Protein AF-A0A7C5VEG8-F1 (afdb_monomer)

Nearest PDB structures (foldseek):
  3icf-assembly1_B  TM=7.575E-01  e=2.365E-06  Saccharomyces cerevisiae
  5jpf-assembly1_A  TM=6.751E-01  e=1.603E-06  Candida albicans
  9b9g-assembly1_I  TM=7.024E-01  e=6.252E-06  Homo sapiens
  1qfc-assembly1_A  TM=3.160E-01  e=2.424E-01  Rattus norvegicus
  1qhw-assembly1_A  TM=3.036E-01  e=1.395E+00  Rattus norvegicus

Foldseek 3Di:
DDDDDPPDADAAAPVQQDPPDPPDCQLVVLCVPPPPCSVVVSVVSNVVNLPGHQWDADPVQLEIEGAAQADQDPVLLPSVPDHSPCVPLRNVQRRAEHEPVQDPDDDDPSYYHHYLVSVQVSCVVSVRAEYEYEPRAQDQDWADDDRHIYGYAHQDVVNVWHWDQDPPVRDTDTD

Secondary structure (DSSP, 8-state):
-----TT------HHHH-TT-SS--HHHHHHHHHGGGHHHHHHHHHHHHHSS-SEEEETTTTEEEESS---SSGGG--GGG----TTSHHHHHHHH-EETTT--S--STT--EE-HHHHHHHHHHH---EEEE-S-TT--EEEE-SS-EEEE----GGGT--EEEETTTTEEEE-

pLDDT: mean 90.78, std 11.63, range [33.62, 98.75]

Sequence (175 aa):
MAGFDEKNVILAGNHDAYSDVWPRDFNLKLQKYFGEGWEKLENLYIEAFKEAPIAYFNEHYKLLALHGFIPIDERDWNFRKWGKDKDDPVTFQILWNDPAEVAMGWRGEGTYIVDTRITEKFFQNTGIRTIVRSHQPRVNKIFNLKNGKIVNLGSSSVYGIRAIFVLPEFELIYY

Solvent-accessible surface area (backbone atoms only — not comparable to full-atom values): 10189 Å² total; per-residue (Å²): 130,88,80,75,61,95,86,68,85,70,64,32,39,54,69,45,67,38,94,85,47,78,92,70,62,61,68,62,50,33,39,74,79,50,47,93,54,21,64,64,53,52,50,53,51,32,58,54,32,52,71,28,44,49,62,48,77,42,79,91,74,25,30,39,37,36,23,22,33,73,57,90,52,79,90,68,62,56,71,93,69,65,65,49,53,67,86,41,68,60,40,37,14,26,34,56,10,30,44,58,94,69,52,88,71,88,82,53,91,82,43,47,72,42,47,65,70,57,54,41,49,49,21,66,75,65,63,37,38,33,38,41,22,34,88,47,48,82,50,71,45,78,46,80,53,97,54,31,33,41,36,34,44,13,68,49,75,89,64,76,39,30,44,48,79,43,80,93,78,77,41,78,50,72,110

Structure (mmCIF, N/CA/C/O backbone):
data_AF-A0A7C5VEG8-F1
#
_entry.id   AF-A0A7C5VEG8-F1
#
loop_
_atom_site.group_PDB
_atom_site.id
_atom_site.type_symbol
_atom_site.label_atom_id
_atom_site.label_alt_id
_atom_site.label_comp_id
_atom_site.label_asym_id
_atom_site.label_entity_id
_atom_site.label_seq_id
_atom_site.pdbx_PDB_ins_code
_atom_site.Cartn_x
_atom_site.Cartn_y
_atom_site.Cartn_z
_atom_site.occupancy
_atom_site.B_iso_or_equiv
_atom_site.auth_seq_id
_atom_site.auth_comp_id
_atom_site.auth_asym_id
_atom_site.auth_atom_id
_atom_site.pdbx_PDB_model_num
ATOM 1 N N . MET A 1 1 ? -1.351 -20.799 -20.130 1.00 33.62 1 MET A N 1
ATOM 2 C CA . MET A 1 1 ? -1.534 -19.821 -19.038 1.00 33.62 1 MET A CA 1
ATOM 3 C C . MET A 1 1 ? -0.633 -20.260 -17.901 1.00 33.62 1 MET A C 1
ATOM 5 O O . MET A 1 1 ? -0.765 -21.398 -17.473 1.00 33.62 1 MET A O 1
ATOM 9 N N . ALA A 1 2 ? 0.350 -19.447 -17.512 1.00 37.84 2 ALA A N 1
ATOM 10 C CA . ALA A 1 2 ? 1.216 -19.776 -16.383 1.00 37.84 2 ALA A CA 1
ATOM 11 C C . ALA A 1 2 ? 0.374 -19.718 -15.100 1.00 37.84 2 ALA A C 1
ATOM 13 O O . ALA A 1 2 ? -0.237 -18.692 -14.813 1.00 37.84 2 ALA A O 1
ATOM 14 N N . GLY A 1 3 ? 0.266 -20.850 -14.404 1.00 34.09 3 GLY A N 1
ATOM 15 C CA . GLY A 1 3 ? -0.514 -20.974 -13.180 1.00 34.09 3 GLY A CA 1
ATOM 16 C C . GLY A 1 3 ? 0.179 -20.255 -12.032 1.00 34.09 3 GLY A C 1
ATOM 17 O O . GLY A 1 3 ? 1.249 -20.675 -11.598 1.00 34.09 3 GLY A O 1
ATOM 18 N N . PHE A 1 4 ? -0.436 -19.188 -11.534 1.00 43.62 4 PHE A N 1
ATOM 19 C CA . PHE 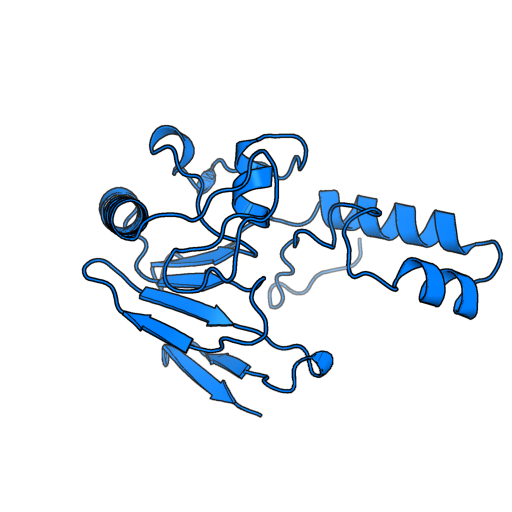A 1 4 ? -0.159 -18.728 -10.182 1.00 43.62 4 PHE A CA 1
ATOM 20 C C . PHE A 1 4 ? -0.911 -19.667 -9.236 1.00 43.62 4 PHE A C 1
ATOM 22 O O . PHE A 1 4 ? -2.138 -19.687 -9.220 1.00 43.62 4 PHE A O 1
ATOM 29 N N . ASP A 1 5 ? -0.166 -20.501 -8.512 1.00 45.62 5 ASP A N 1
ATOM 30 C CA . ASP A 1 5 ? -0.675 -21.265 -7.370 1.00 45.62 5 ASP A CA 1
ATOM 31 C C . ASP A 1 5 ? -1.301 -20.246 -6.392 1.00 45.62 5 ASP A C 1
ATOM 33 O O . ASP A 1 5 ? -0.641 -19.255 -6.065 1.00 45.62 5 ASP A O 1
ATOM 37 N N . GLU A 1 6 ? -2.547 -20.446 -5.938 1.00 54.12 6 GLU A N 1
ATOM 38 C CA . GLU A 1 6 ? -3.362 -19.491 -5.136 1.00 54.12 6 GLU A CA 1
ATOM 39 C C . GLU A 1 6 ? -2.723 -19.050 -3.794 1.00 54.12 6 GLU A C 1
ATOM 41 O O . GLU A 1 6 ? -3.315 -18.324 -2.999 1.00 54.12 6 GLU A O 1
ATOM 46 N N . LYS A 1 7 ? -1.494 -19.491 -3.525 1.00 78.62 7 LYS A N 1
ATOM 47 C CA . LYS A 1 7 ? -0.713 -19.266 -2.308 1.00 78.62 7 LYS A CA 1
ATOM 48 C C . LYS A 1 7 ? 0.050 -17.942 -2.302 1.00 78.62 7 LYS A C 1
ATOM 50 O O . LYS A 1 7 ? 0.494 -17.528 -1.237 1.00 78.62 7 LYS A O 1
ATOM 55 N N . ASN A 1 8 ? 0.232 -17.295 -3.456 1.00 86.62 8 ASN A N 1
ATOM 56 C CA . ASN A 1 8 ? 1.027 -16.071 -3.565 1.00 86.62 8 ASN A CA 1
ATOM 57 C C . ASN A 1 8 ? 0.249 -14.966 -4.279 1.00 86.62 8 ASN A C 1
ATOM 59 O O . ASN A 1 8 ? -0.136 -15.117 -5.437 1.00 86.62 8 ASN A O 1
ATOM 63 N N . VAL A 1 9 ? 0.082 -13.833 -3.600 1.00 90.56 9 VAL A N 1
ATOM 64 C CA . VAL A 1 9 ? -0.496 -12.613 -4.172 1.00 90.56 9 VAL A CA 1
ATOM 65 C C . VAL A 1 9 ? 0.605 -11.566 -4.270 1.00 90.56 9 VAL A C 1
ATOM 67 O O . VAL A 1 9 ? 1.256 -11.255 -3.274 1.00 90.56 9 VAL A O 1
ATOM 70 N N . ILE A 1 10 ? 0.806 -11.024 -5.469 1.00 91.94 10 ILE A N 1
ATOM 71 C CA . ILE A 1 10 ? 1.719 -9.905 -5.717 1.00 91.94 10 ILE A CA 1
ATOM 72 C C . ILE A 1 10 ? 0.861 -8.660 -5.920 1.00 91.94 10 ILE A C 1
ATOM 74 O O . ILE A 1 10 ? -0.027 -8.661 -6.771 1.00 91.94 10 ILE A O 1
ATOM 78 N N . LEU A 1 11 ? 1.116 -7.624 -5.121 1.00 93.56 11 LEU A N 1
ATOM 79 C CA . LEU A 1 11 ? 0.473 -6.320 -5.265 1.00 93.56 11 LEU A CA 1
ATOM 80 C C . LEU A 1 11 ? 1.384 -5.365 -6.037 1.00 93.56 11 LEU A C 1
ATOM 82 O O . LEU A 1 11 ? 2.607 -5.448 -5.914 1.00 93.56 11 LEU A O 1
ATOM 86 N N . ALA A 1 12 ? 0.792 -4.442 -6.790 1.00 92.50 12 ALA A N 1
ATOM 87 C CA . ALA A 1 12 ? 1.534 -3.355 -7.414 1.00 92.50 12 ALA A CA 1
ATOM 88 C C . ALA A 1 12 ? 1.987 -2.322 -6.369 1.00 92.50 12 ALA A C 1
ATOM 90 O O . ALA A 1 12 ? 1.204 -1.908 -5.510 1.00 92.50 12 ALA A O 1
ATOM 91 N N . GLY A 1 13 ? 3.239 -1.872 -6.472 1.00 91.94 13 GLY A N 1
ATOM 92 C CA . GLY A 1 13 ? 3.744 -0.699 -5.770 1.00 91.94 13 GLY A CA 1
ATOM 93 C C . GLY A 1 13 ? 3.973 0.497 -6.694 1.00 91.94 13 GLY A C 1
ATOM 94 O O . GLY A 1 13 ? 3.926 0.406 -7.921 1.00 91.94 13 GLY A O 1
ATOM 95 N N . ASN A 1 14 ? 4.277 1.651 -6.098 1.00 90.31 14 ASN A N 1
ATOM 96 C CA . ASN A 1 14 ? 4.510 2.887 -6.849 1.00 90.31 14 ASN A CA 1
ATOM 97 C C . ASN A 1 14 ? 5.722 2.806 -7.799 1.00 90.31 14 ASN A C 1
ATOM 99 O O . ASN A 1 14 ? 5.716 3.440 -8.844 1.00 90.31 14 ASN A O 1
ATOM 103 N N . HIS A 1 15 ? 6.748 2.014 -7.474 1.00 87.75 15 HIS A N 1
ATOM 104 C CA . HIS A 1 15 ? 7.906 1.801 -8.355 1.00 87.75 15 HIS A CA 1
ATOM 105 C C . HIS A 1 15 ? 7.669 0.748 -9.444 1.00 87.75 15 HIS A C 1
ATOM 107 O O . HIS A 1 15 ? 8.518 0.590 -10.321 1.00 87.75 15 HIS A O 1
ATOM 113 N N . ASP A 1 16 ? 6.559 0.013 -9.396 1.00 82.62 16 ASP A N 1
ATOM 114 C CA . ASP A 1 16 ? 6.232 -0.999 -10.401 1.00 82.62 16 ASP A CA 1
ATOM 115 C C . ASP A 1 16 ? 5.387 -0.422 -11.536 1.00 82.62 16 ASP A C 1
ATOM 117 O O . ASP A 1 16 ? 5.511 -0.835 -12.686 1.00 82.62 16 ASP A O 1
ATOM 121 N N . ALA A 1 17 ? 4.573 0.581 -11.205 1.00 69.94 17 ALA A N 1
ATOM 122 C CA . ALA A 1 17 ? 3.609 1.190 -12.110 1.00 69.94 17 ALA A CA 1
ATOM 123 C C . ALA A 1 17 ? 4.197 2.283 -13.027 1.00 69.94 17 ALA A C 1
ATOM 125 O O . ALA A 1 17 ? 3.567 2.648 -14.021 1.00 69.94 17 ALA A O 1
ATOM 126 N N . TYR A 1 18 ? 5.392 2.806 -12.725 1.00 72.94 18 TYR A N 1
ATOM 127 C CA . TYR A 1 18 ? 6.009 3.904 -13.476 1.00 72.94 18 TYR A CA 1
ATOM 128 C C . TYR A 1 18 ? 7.516 3.674 -13.659 1.00 72.94 18 TYR A C 1
ATOM 130 O O . TYR A 1 18 ? 8.221 3.334 -12.708 1.00 72.94 18 TYR A O 1
ATOM 138 N N . SER A 1 19 ? 8.020 3.911 -14.872 1.00 68.06 19 SER A N 1
ATOM 139 C CA . SER A 1 19 ? 9.456 3.879 -15.191 1.00 68.06 19 SER A CA 1
ATOM 140 C C . SER A 1 19 ? 10.236 5.006 -14.513 1.00 68.06 19 SER A C 1
ATOM 142 O O . SER A 1 19 ? 11.394 4.825 -14.141 1.00 68.06 19 SER A O 1
ATOM 144 N N . ASP A 1 20 ? 9.581 6.146 -14.296 1.00 72.25 20 ASP A N 1
ATOM 145 C CA . ASP A 1 20 ? 10.259 7.418 -14.020 1.00 72.25 20 ASP A CA 1
ATOM 146 C C . ASP A 1 20 ? 10.360 7.740 -12.518 1.00 72.25 20 ASP A C 1
ATOM 148 O O . ASP A 1 20 ? 10.757 8.837 -12.119 1.00 72.25 20 ASP A O 1
ATOM 152 N N . VAL A 1 21 ? 9.995 6.786 -11.655 1.00 73.69 21 VAL A N 1
ATOM 153 C CA . VAL A 1 21 ? 9.945 6.987 -10.202 1.00 73.69 21 VAL A CA 1
ATOM 154 C C . VAL A 1 21 ? 11.291 6.665 -9.554 1.00 73.69 21 VAL A C 1
ATOM 156 O O . VAL A 1 21 ? 11.730 5.515 -9.523 1.00 73.69 21 VAL A O 1
ATOM 159 N N . TRP A 1 22 ? 11.921 7.689 -8.972 1.00 64.75 22 TRP A N 1
ATOM 160 C CA . TRP A 1 22 ? 13.193 7.591 -8.251 1.00 64.75 22 TRP A CA 1
ATOM 161 C C . TRP A 1 22 ? 13.013 7.347 -6.741 1.00 64.75 22 TRP A C 1
ATOM 163 O O . TRP A 1 22 ? 12.051 7.839 -6.153 1.00 64.75 22 TRP A O 1
ATOM 173 N N . PRO A 1 23 ? 13.957 6.646 -6.078 1.00 66.06 23 PRO A N 1
ATOM 174 C CA . PRO A 1 23 ? 15.176 6.057 -6.635 1.00 66.06 23 PRO A CA 1
ATOM 175 C C . PRO A 1 23 ? 14.933 4.707 -7.331 1.00 66.06 23 PRO A C 1
ATOM 177 O O . PRO A 1 23 ? 14.310 3.819 -6.754 1.00 66.06 23 PRO A O 1
ATOM 180 N N . ARG A 1 24 ? 15.466 4.526 -8.548 1.00 72.75 24 ARG A N 1
ATOM 181 C CA . ARG A 1 24 ? 15.386 3.265 -9.302 1.00 72.75 24 ARG A CA 1
ATOM 182 C C . ARG A 1 24 ? 16.654 3.075 -10.132 1.00 72.75 24 ARG A C 1
ATOM 184 O O . ARG A 1 24 ? 17.077 3.981 -10.833 1.00 72.75 24 ARG A O 1
ATOM 191 N N . ASP A 1 25 ? 17.260 1.895 -10.043 1.00 83.38 25 ASP A N 1
ATOM 192 C CA . ASP A 1 25 ? 18.402 1.475 -10.873 1.00 83.38 25 ASP A CA 1
ATOM 193 C C . ASP A 1 25 ? 18.037 0.291 -11.787 1.00 83.38 25 ASP A C 1
ATOM 195 O O . ASP A 1 25 ? 18.907 -0.380 -12.347 1.00 83.38 25 ASP A O 1
ATOM 199 N N . PHE A 1 26 ? 16.737 0.006 -11.909 1.00 86.62 26 PHE A N 1
ATOM 200 C CA . PHE A 1 26 ? 16.221 -1.154 -12.625 1.00 86.62 26 PHE A CA 1
ATOM 201 C C . PHE A 1 26 ? 16.565 -1.098 -14.113 1.00 86.62 26 PHE A C 1
ATOM 203 O O . PHE A 1 26 ? 17.118 -2.062 -14.631 1.00 86.62 26 PHE A O 1
ATOM 210 N N . ASN A 1 27 ? 16.353 0.044 -14.768 1.00 86.44 27 ASN A N 1
ATOM 211 C CA . ASN A 1 27 ? 16.745 0.262 -16.159 1.00 86.44 27 ASN A CA 1
ATOM 212 C C . ASN A 1 27 ? 18.256 0.056 -16.376 1.00 86.44 27 ASN A C 1
ATOM 214 O O . ASN A 1 27 ? 18.646 -0.643 -17.304 1.00 86.44 27 ASN A O 1
ATOM 218 N N . LEU A 1 28 ? 19.112 0.572 -15.485 1.00 88.69 28 LEU A N 1
ATOM 219 C CA . LEU A 1 28 ? 20.567 0.387 -15.559 1.00 88.69 28 LEU A CA 1
ATOM 220 C C . LEU A 1 28 ? 20.957 -1.092 -15.430 1.00 88.69 28 LEU A C 1
ATOM 222 O O . LEU A 1 28 ? 21.841 -1.575 -16.140 1.00 88.69 28 LEU A O 1
ATOM 226 N N . LYS A 1 29 ? 20.282 -1.836 -14.546 1.00 90.38 29 LYS A N 1
ATOM 227 C CA . LYS A 1 29 ? 20.458 -3.290 -14.428 1.00 90.38 29 LYS A CA 1
ATOM 228 C C . LYS A 1 29 ? 19.998 -3.996 -15.699 1.00 90.38 29 LYS A C 1
ATOM 230 O O . LYS A 1 29 ? 20.733 -4.836 -16.211 1.00 90.38 29 LYS A O 1
ATOM 235 N N . LEU A 1 30 ? 18.831 -3.645 -16.235 1.00 91.88 30 LEU A N 1
ATOM 236 C CA . LEU A 1 30 ? 18.328 -4.239 -17.469 1.00 91.88 30 LEU A CA 1
ATOM 237 C C . LEU A 1 30 ? 19.284 -3.981 -18.642 1.00 91.88 30 LEU A C 1
ATOM 239 O O . LEU A 1 30 ? 19.645 -4.928 -19.333 1.00 91.88 30 LEU A O 1
ATOM 243 N N . GLN A 1 31 ? 19.778 -2.752 -18.807 1.00 93.06 31 GLN A N 1
ATOM 244 C CA . GLN A 1 31 ? 20.789 -2.399 -19.812 1.00 93.06 31 GLN A CA 1
ATOM 245 C C . GLN A 1 31 ? 22.048 -3.254 -19.667 1.00 93.06 31 GLN A C 1
ATOM 247 O O . GLN A 1 31 ? 22.521 -3.847 -20.635 1.00 93.06 31 GLN A O 1
ATOM 252 N N . LYS A 1 32 ? 22.567 -3.369 -18.439 1.00 94.69 32 LYS A N 1
ATOM 253 C CA . LYS A 1 32 ? 23.771 -4.153 -18.148 1.00 94.69 32 LYS A CA 1
ATOM 254 C C . LYS A 1 32 ? 23.614 -5.635 -18.501 1.00 94.69 32 LYS A C 1
ATOM 256 O O . LYS A 1 32 ? 24.567 -6.233 -18.992 1.00 94.69 32 LYS A O 1
ATOM 261 N N . TYR A 1 33 ? 22.463 -6.237 -18.203 1.00 94.94 33 TYR A N 1
ATOM 262 C CA . TYR A 1 33 ? 22.262 -7.683 -18.358 1.00 94.94 33 TYR A CA 1
ATOM 263 C C . TYR A 1 33 ? 21.677 -8.093 -19.715 1.00 94.94 33 TYR A C 1
ATOM 265 O O . TYR A 1 33 ? 21.921 -9.215 -20.150 1.00 94.94 33 TYR A O 1
ATOM 273 N N . PHE A 1 34 ? 20.925 -7.213 -20.382 1.00 93.94 34 PHE A N 1
ATOM 274 C CA . PHE A 1 34 ? 20.157 -7.546 -21.588 1.00 93.94 34 PHE A CA 1
ATOM 275 C C . PHE A 1 34 ? 20.520 -6.702 -22.818 1.00 93.94 34 PHE A C 1
ATOM 277 O O . PHE A 1 34 ? 19.955 -6.929 -23.890 1.00 93.94 34 PHE A O 1
ATOM 284 N N . GLY A 1 35 ? 21.470 -5.766 -22.697 1.00 93.75 35 GLY A N 1
ATOM 285 C CA . GLY A 1 35 ? 21.941 -4.947 -23.815 1.00 93.75 35 GLY A CA 1
ATOM 286 C C . GLY A 1 35 ? 20.791 -4.196 -24.482 1.00 93.75 35 GLY A C 1
ATOM 287 O O . GLY A 1 35 ? 19.899 -3.709 -23.798 1.00 93.75 35 GLY A O 1
ATOM 288 N N . GLU A 1 36 ? 20.769 -4.150 -25.813 1.00 92.88 36 GLU A N 1
ATOM 289 C CA . GLU A 1 36 ? 19.763 -3.429 -26.615 1.00 92.88 36 GLU A CA 1
ATOM 290 C C . GLU A 1 36 ? 18.304 -3.867 -26.360 1.00 92.88 36 GLU A C 1
ATOM 292 O O . GLU A 1 36 ? 17.376 -3.115 -26.640 1.00 92.88 36 GLU A O 1
ATOM 297 N N . GLY A 1 37 ? 18.068 -5.055 -25.789 1.00 91.94 37 GLY A N 1
ATOM 298 C CA . GLY A 1 37 ? 16.721 -5.561 -25.494 1.00 91.94 37 GLY A CA 1
ATOM 299 C C . GLY A 1 37 ? 16.074 -5.009 -24.217 1.00 91.94 37 GLY A C 1
ATOM 300 O O . GLY A 1 37 ? 14.939 -5.378 -23.904 1.00 91.94 37 GLY A O 1
ATOM 301 N N . TRP A 1 38 ? 16.779 -4.168 -23.458 1.00 93.38 38 TRP A N 1
ATOM 302 C CA . TRP A 1 38 ? 16.374 -3.756 -22.113 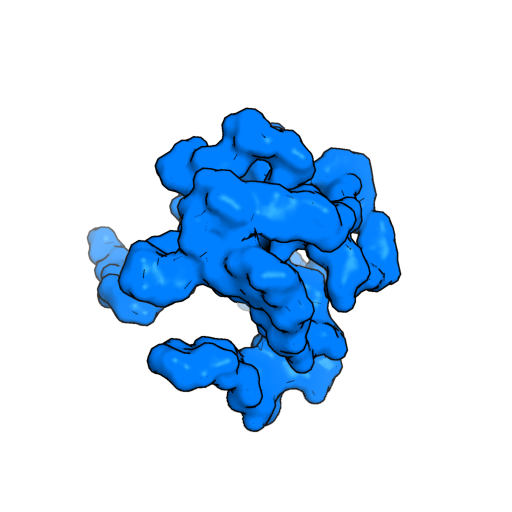1.00 93.38 38 TRP A CA 1
ATOM 303 C C . TRP A 1 38 ? 15.039 -2.993 -22.064 1.00 93.38 38 TRP A C 1
ATOM 305 O O . TRP A 1 38 ? 14.216 -3.290 -21.201 1.00 93.38 38 TRP A O 1
ATOM 315 N N . GLU A 1 39 ? 14.784 -2.078 -23.005 1.00 91.06 39 GLU A N 1
ATOM 316 C CA . GLU A 1 39 ? 13.561 -1.251 -23.025 1.00 91.06 39 GLU A CA 1
ATOM 317 C C . GLU A 1 39 ? 12.312 -2.108 -23.202 1.00 91.06 39 GLU A C 1
ATOM 319 O O . GLU A 1 39 ? 11.301 -1.930 -22.526 1.00 91.06 39 GLU A O 1
ATOM 324 N N . LYS A 1 40 ? 12.391 -3.102 -24.092 1.00 92.38 40 LYS A N 1
ATOM 325 C CA . LYS A 1 40 ? 11.290 -4.037 -24.319 1.00 92.38 40 LYS A CA 1
ATOM 326 C C . LYS A 1 40 ? 10.970 -4.828 -23.050 1.00 92.38 40 LYS A C 1
ATOM 328 O O . LYS A 1 40 ? 9.799 -5.068 -22.772 1.00 92.38 40 LYS A O 1
ATOM 333 N N . LEU A 1 41 ? 11.990 -5.232 -22.292 1.00 91.50 41 LEU A N 1
ATOM 334 C CA . LEU A 1 41 ? 11.803 -5.947 -21.029 1.00 91.50 41 LEU A CA 1
ATOM 335 C C . LEU A 1 41 ? 11.215 -5.049 -19.942 1.00 91.50 41 LEU A C 1
ATOM 337 O O . LEU A 1 41 ? 10.314 -5.492 -19.234 1.00 91.50 41 LEU A O 1
ATOM 341 N N . GLU A 1 42 ? 11.675 -3.802 -19.827 1.00 90.00 42 GLU A N 1
ATOM 342 C CA . GLU A 1 42 ? 11.101 -2.850 -18.874 1.00 90.00 42 GLU A CA 1
ATOM 343 C C . GLU A 1 42 ? 9.627 -2.574 -19.185 1.00 90.00 42 GLU A C 1
ATOM 345 O O . GLU A 1 42 ? 8.787 -2.643 -18.291 1.00 90.00 42 GLU A O 1
ATOM 350 N N . ASN A 1 43 ? 9.291 -2.359 -20.458 1.00 89.38 43 ASN A N 1
ATOM 351 C CA . ASN A 1 43 ? 7.909 -2.159 -20.880 1.00 89.38 43 ASN A CA 1
ATOM 352 C C . ASN A 1 43 ? 7.039 -3.379 -20.560 1.00 89.38 43 ASN A C 1
ATOM 354 O O . ASN A 1 43 ? 5.970 -3.228 -19.982 1.00 89.38 43 ASN A O 1
ATOM 358 N N . LEU A 1 44 ? 7.505 -4.598 -20.856 1.00 91.12 44 LEU A N 1
ATOM 359 C CA . LEU A 1 44 ? 6.773 -5.821 -20.504 1.00 91.12 44 LEU A CA 1
ATOM 360 C C . LEU A 1 44 ? 6.578 -5.974 -18.988 1.00 91.12 44 LEU A C 1
ATOM 362 O O . LEU A 1 44 ? 5.517 -6.421 -18.557 1.00 91.12 44 LEU A O 1
ATOM 366 N N . TYR A 1 45 ? 7.576 -5.598 -18.185 1.00 90.38 45 T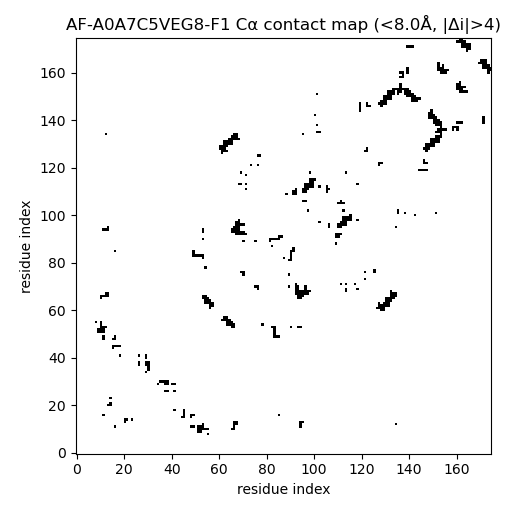YR A N 1
ATOM 367 C CA . TYR A 1 45 ? 7.466 -5.577 -16.727 1.00 90.38 45 TYR A CA 1
ATOM 368 C C . TYR A 1 45 ? 6.379 -4.600 -16.267 1.00 90.38 45 TYR A C 1
ATOM 370 O O . TYR A 1 45 ? 5.503 -4.979 -15.493 1.00 90.38 45 TYR A O 1
ATOM 378 N N . ILE A 1 46 ? 6.394 -3.367 -16.778 1.00 87.81 46 ILE A N 1
ATOM 379 C CA . ILE A 1 46 ? 5.405 -2.342 -16.426 1.00 87.81 46 ILE A CA 1
ATOM 380 C C . ILE A 1 46 ? 4.000 -2.779 -16.856 1.00 87.81 46 ILE A C 1
ATOM 382 O O . ILE A 1 46 ? 3.069 -2.690 -16.060 1.00 87.81 46 ILE A O 1
ATOM 386 N N . GLU A 1 47 ? 3.835 -3.304 -18.073 1.00 88.00 47 GLU A N 1
ATOM 387 C CA . GLU A 1 47 ? 2.544 -3.823 -18.547 1.00 88.00 47 GLU A CA 1
ATOM 388 C C . GLU A 1 47 ? 2.031 -4.977 -17.675 1.00 88.00 47 GLU A C 1
ATOM 390 O O . GLU A 1 47 ? 0.844 -5.033 -17.368 1.00 88.00 47 GLU A O 1
ATOM 395 N N . ALA A 1 48 ? 2.911 -5.864 -17.198 1.00 88.81 48 ALA A N 1
ATOM 396 C CA . ALA A 1 48 ? 2.512 -6.915 -16.266 1.00 88.81 48 ALA A CA 1
ATOM 397 C C . ALA A 1 48 ? 2.033 -6.345 -14.918 1.00 88.81 48 ALA A C 1
ATOM 399 O O . ALA A 1 48 ? 1.050 -6.829 -14.359 1.00 88.81 48 ALA A O 1
ATOM 400 N N . PHE A 1 49 ? 2.685 -5.300 -14.401 1.00 88.88 49 PHE A N 1
ATOM 401 C CA . PHE A 1 49 ? 2.298 -4.679 -13.131 1.00 88.88 49 PHE A CA 1
ATOM 402 C C . PHE A 1 49 ? 1.079 -3.758 -13.225 1.00 88.88 49 PHE A C 1
ATOM 404 O O . PHE A 1 49 ? 0.392 -3.590 -12.220 1.00 88.88 49 PHE A O 1
ATOM 411 N N . LYS A 1 50 ? 0.727 -3.252 -14.415 1.00 85.12 50 LYS A N 1
ATOM 412 C CA . LYS A 1 50 ? -0.594 -2.638 -14.657 1.00 85.12 50 LYS A CA 1
ATOM 413 C C . LYS A 1 50 ? -1.742 -3.624 -14.443 1.00 85.12 50 LYS A C 1
ATOM 415 O O . LYS A 1 50 ? -2.855 -3.219 -14.119 1.00 85.12 50 LYS A O 1
ATOM 420 N N . GLU A 1 51 ? -1.479 -4.918 -14.610 1.00 87.44 51 GLU A N 1
ATOM 421 C CA . GLU A 1 51 ? -2.476 -5.962 -14.396 1.00 87.44 51 GLU A CA 1
ATOM 422 C C . GLU A 1 51 ? -2.554 -6.442 -12.942 1.00 87.44 51 GLU A C 1
ATOM 424 O O . GLU A 1 51 ? -3.562 -7.045 -12.563 1.00 87.44 51 GLU A O 1
ATOM 429 N N . ALA A 1 52 ? -1.532 -6.160 -12.128 1.00 90.31 52 ALA A N 1
ATOM 430 C CA . ALA A 1 52 ? -1.475 -6.587 -10.739 1.00 90.31 52 ALA A CA 1
ATOM 431 C C . ALA A 1 52 ? -2.498 -5.830 -9.864 1.00 90.31 52 ALA A C 1
ATOM 433 O O . ALA A 1 52 ? -2.754 -4.641 -10.071 1.00 90.31 52 ALA A O 1
ATOM 434 N N . PRO A 1 53 ? -3.096 -6.494 -8.860 1.00 92.94 53 PRO A N 1
ATOM 435 C CA . PRO A 1 53 ? -3.983 -5.832 -7.911 1.00 92.94 53 PRO A CA 1
ATOM 436 C C . PRO A 1 53 ? -3.226 -4.794 -7.072 1.00 92.94 53 PRO A C 1
ATOM 438 O O . PRO A 1 53 ? -2.069 -4.990 -6.709 1.00 92.94 53 PRO A O 1
ATOM 441 N N . ILE A 1 54 ? -3.899 -3.706 -6.697 1.00 95.00 54 ILE A N 1
ATOM 442 C CA . ILE A 1 54 ? -3.313 -2.657 -5.839 1.00 95.00 54 ILE A CA 1
ATOM 443 C C . ILE A 1 54 ? -3.582 -2.878 -4.345 1.00 95.00 54 ILE A C 1
ATOM 445 O O . ILE A 1 54 ? -2.975 -2.235 -3.488 1.00 95.00 54 ILE A O 1
ATOM 449 N N . ALA A 1 55 ? -4.505 -3.787 -4.027 1.00 96.44 55 ALA A N 1
ATOM 450 C CA . ALA A 1 55 ? -4.869 -4.134 -2.666 1.00 96.44 55 ALA A CA 1
ATOM 451 C C . ALA A 1 55 ? -5.328 -5.594 -2.566 1.00 96.44 55 ALA A C 1
ATOM 453 O O . ALA A 1 55 ? -5.859 -6.170 -3.515 1.00 96.44 55 ALA A O 1
ATOM 454 N N . TYR A 1 56 ? -5.170 -6.171 -1.380 1.00 96.12 56 TYR A N 1
ATOM 455 C CA . TYR A 1 56 ? -5.690 -7.480 -1.007 1.00 96.12 56 TYR A CA 1
ATOM 456 C C . TYR A 1 56 ? -6.516 -7.355 0.270 1.00 96.12 56 TYR A C 1
ATOM 458 O O . TYR A 1 56 ? -6.058 -6.793 1.263 1.00 96.12 56 TYR A O 1
ATOM 466 N N . PHE A 1 57 ? -7.732 -7.896 0.258 1.00 97.00 57 PHE A N 1
ATOM 467 C CA . PHE A 1 57 ? -8.609 -7.906 1.422 1.00 97.00 57 PHE A CA 1
ATOM 468 C C . PHE A 1 57 ? -8.824 -9.331 1.924 1.00 97.00 57 PHE A C 1
ATOM 470 O O . PHE A 1 57 ? -9.317 -10.192 1.196 1.00 97.00 57 PHE A O 1
ATOM 477 N N . ASN A 1 58 ? -8.516 -9.553 3.200 1.00 95.94 58 ASN A N 1
ATOM 478 C CA . ASN A 1 58 ? -8.837 -10.780 3.906 1.00 95.94 58 ASN A CA 1
ATOM 479 C C . ASN A 1 58 ? -10.017 -10.550 4.855 1.00 95.94 58 ASN A C 1
ATOM 481 O O . ASN A 1 58 ? -9.914 -9.839 5.859 1.00 95.94 58 ASN A O 1
ATOM 485 N N . GLU A 1 59 ? -11.145 -11.186 4.547 1.00 95.44 59 GLU A N 1
ATOM 486 C CA . GLU A 1 59 ? -12.383 -10.990 5.296 1.00 95.44 59 GLU A CA 1
ATOM 487 C C . GLU A 1 59 ? -12.370 -11.611 6.693 1.00 95.44 59 GLU A C 1
ATOM 489 O O . GLU A 1 59 ? -12.974 -11.044 7.609 1.00 95.44 59 GLU A O 1
ATOM 494 N N . HIS A 1 60 ? -11.674 -12.738 6.857 1.00 96.44 60 HIS A N 1
ATOM 495 C CA . HIS A 1 60 ? -11.567 -13.446 8.129 1.00 96.44 60 HIS A CA 1
ATOM 496 C C . HIS A 1 60 ? -10.795 -12.609 9.156 1.00 96.44 60 HIS A C 1
ATOM 498 O O . HIS A 1 60 ? -11.268 -12.400 10.270 1.00 96.44 60 HIS A O 1
ATOM 504 N N . TYR A 1 61 ? -9.663 -12.038 8.745 1.00 97.12 61 TYR A N 1
ATOM 505 C CA . TYR A 1 61 ? -8.820 -11.203 9.601 1.00 97.12 61 TYR A CA 1
ATOM 506 C C . TYR A 1 61 ? -9.196 -9.714 9.591 1.00 97.12 61 TYR A C 1
ATOM 508 O O . TYR A 1 61 ? -8.570 -8.924 10.297 1.00 97.12 61 TYR A O 1
ATOM 516 N N . LYS A 1 62 ? -10.200 -9.309 8.794 1.00 97.88 62 LYS A N 1
ATOM 517 C CA . LYS A 1 62 ? -10.554 -7.895 8.547 1.00 97.88 62 LYS A CA 1
ATOM 518 C C . LYS A 1 62 ? -9.314 -7.062 8.198 1.00 97.88 62 LYS A C 1
ATOM 520 O O . LYS A 1 62 ? -9.106 -5.970 8.732 1.00 97.88 62 LYS A O 1
ATOM 525 N N . LEU A 1 63 ? -8.480 -7.619 7.326 1.00 98.19 63 LEU A N 1
ATOM 526 C CA . LEU A 1 63 ? -7.166 -7.093 6.982 1.00 98.19 63 LEU A CA 1
ATOM 527 C C . LEU A 1 63 ? -7.164 -6.583 5.547 1.00 98.19 63 LEU A C 1
ATOM 529 O O . LEU A 1 63 ? -7.621 -7.279 4.644 1.00 98.19 63 LEU A O 1
ATOM 533 N N . LEU A 1 64 ? -6.619 -5.388 5.349 1.00 98.56 64 LEU A N 1
ATOM 534 C CA . LEU A 1 64 ? -6.383 -4.788 4.043 1.00 98.56 64 LEU A CA 1
ATOM 535 C C . LEU A 1 64 ? -4.874 -4.624 3.842 1.00 98.56 64 LEU A C 1
ATOM 537 O O . LEU A 1 64 ? -4.229 -3.911 4.604 1.00 98.56 64 LEU A O 1
ATOM 541 N N . ALA A 1 65 ? -4.309 -5.289 2.841 1.00 98.19 65 ALA A N 1
ATOM 542 C CA . ALA A 1 65 ? -2.922 -5.116 2.431 1.00 98.19 65 ALA A CA 1
ATOM 543 C C . ALA A 1 65 ? -2.852 -4.242 1.174 1.00 98.19 65 ALA A C 1
ATOM 545 O O . ALA A 1 65 ? -3.631 -4.455 0.249 1.00 98.19 65 ALA A O 1
ATOM 546 N N . LEU A 1 66 ? -1.947 -3.267 1.146 1.00 97.62 66 LEU A N 1
ATOM 547 C CA . LEU A 1 66 ? -1.731 -2.333 0.030 1.00 97.62 66 LEU A CA 1
ATOM 548 C C . LEU A 1 66 ? -0.306 -1.767 0.095 1.00 97.62 66 LEU A C 1
ATOM 550 O O . LEU A 1 66 ? 0.377 -1.941 1.098 1.00 97.62 66 LEU A O 1
ATOM 554 N N . HIS A 1 67 ? 0.178 -1.097 -0.949 1.00 96.31 67 HIS A N 1
ATOM 555 C CA . HIS A 1 67 ? 1.556 -0.586 -0.942 1.00 96.31 67 HIS A CA 1
ATOM 556 C C . HIS A 1 67 ? 1.727 0.721 -0.153 1.00 96.31 67 HIS A C 1
ATOM 558 O O . HIS A 1 67 ? 2.538 0.771 0.777 1.00 96.31 67 HIS A O 1
ATOM 564 N N . GLY A 1 68 ? 0.973 1.760 -0.525 1.00 96.94 68 GLY A N 1
ATOM 565 C CA . GLY A 1 68 ? 1.002 3.088 0.090 1.00 96.94 68 GLY A CA 1
ATOM 566 C C . GLY A 1 68 ? 0.046 3.183 1.275 1.00 96.94 68 GLY A C 1
ATOM 567 O O . GLY A 1 68 ? 0.333 2.652 2.353 1.00 96.94 68 GLY A O 1
ATOM 568 N N . PHE A 1 69 ? -1.094 3.854 1.087 1.00 98.38 69 PHE A N 1
ATOM 569 C CA . PHE A 1 69 ? -2.117 3.997 2.126 1.00 98.38 69 PHE A CA 1
ATOM 570 C C . PHE A 1 69 ? -3.527 4.234 1.558 1.00 98.38 69 PHE A C 1
ATOM 572 O O . PHE A 1 69 ? -3.768 3.966 0.395 1.00 98.38 69 PHE A O 1
ATOM 579 N N . ILE A 1 70 ? -4.504 4.646 2.367 1.00 98.56 70 ILE A N 1
ATOM 580 C CA . ILE A 1 70 ? -5.892 4.854 1.909 1.00 98.56 70 ILE A CA 1
ATOM 581 C C . ILE A 1 70 ? -6.069 6.198 1.169 1.00 98.56 70 ILE A C 1
ATOM 583 O O . ILE A 1 70 ? -5.313 7.140 1.437 1.00 98.56 70 ILE A O 1
ATOM 587 N N . PRO A 1 71 ? -7.077 6.334 0.282 1.00 98.25 71 PRO A N 1
ATOM 588 C CA . PRO A 1 71 ? -7.458 7.633 -0.268 1.00 98.25 71 PRO A CA 1
ATOM 589 C C . PRO A 1 71 ? -8.093 8.526 0.809 1.00 98.25 71 PRO A C 1
ATOM 591 O O . PRO A 1 71 ? -8.686 8.038 1.776 1.00 98.25 71 PRO A O 1
ATOM 594 N N . ILE A 1 72 ? -7.966 9.845 0.657 1.00 97.88 72 ILE A N 1
ATOM 595 C CA . ILE A 1 72 ? -8.384 10.806 1.694 1.00 97.88 72 ILE A CA 1
ATOM 596 C C . ILE A 1 72 ? -9.897 11.036 1.760 1.00 97.88 72 ILE A C 1
ATOM 598 O O . ILE A 1 72 ? -10.407 11.437 2.807 1.00 97.88 72 ILE A O 1
ATOM 602 N N . ASP A 1 73 ? -10.611 10.797 0.660 1.00 97.75 73 ASP A N 1
ATOM 603 C CA . ASP A 1 73 ? -12.043 11.056 0.566 1.00 97.75 73 ASP A CA 1
ATOM 604 C C . ASP A 1 73 ? -12.854 9.808 0.921 1.00 97.75 73 ASP A C 1
ATOM 606 O O . ASP A 1 73 ? -12.648 8.722 0.381 1.00 97.75 73 ASP A O 1
ATOM 610 N N . GLU A 1 74 ? -13.820 9.978 1.819 1.00 97.69 74 GLU A N 1
ATOM 611 C CA . GLU A 1 74 ? -14.706 8.912 2.288 1.00 97.69 74 GLU A CA 1
ATOM 612 C C . GLU A 1 74 ? -15.525 8.262 1.168 1.00 97.69 74 GLU A C 1
ATOM 614 O O . GLU A 1 74 ? -15.852 7.075 1.248 1.00 97.69 74 GLU A O 1
ATOM 619 N N . ARG A 1 75 ? -15.823 9.012 0.101 1.00 97.88 75 ARG A N 1
ATOM 620 C CA . ARG A 1 75 ? -16.540 8.506 -1.078 1.00 97.88 75 ARG A CA 1
ATOM 621 C C . ARG A 1 75 ? -15.773 7.385 -1.782 1.00 97.88 75 ARG A C 1
ATOM 623 O O . ARG A 1 75 ? -16.397 6.505 -2.375 1.00 97.88 75 ARG A O 1
ATOM 630 N N . ASP A 1 76 ? -14.451 7.375 -1.631 1.00 98.00 76 ASP A N 1
ATOM 631 C CA . ASP A 1 76 ? -13.545 6.443 -2.291 1.00 98.00 76 ASP A CA 1
ATOM 632 C C . ASP A 1 76 ? -13.161 5.257 -1.396 1.00 98.00 76 ASP A C 1
ATOM 634 O O . ASP A 1 76 ? -12.354 4.422 -1.786 1.00 98.00 76 ASP A O 1
ATOM 638 N N . TRP A 1 77 ? -13.734 5.107 -0.197 1.00 98.19 77 TRP A N 1
ATOM 639 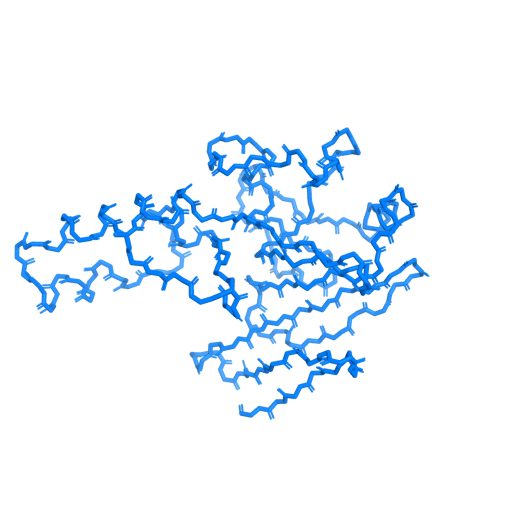C CA . TRP A 1 77 ? -13.350 4.038 0.745 1.00 98.19 77 TRP A CA 1
ATOM 640 C C . TRP A 1 77 ? -13.950 2.665 0.452 1.00 98.19 77 TRP A C 1
ATOM 642 O O . TRP A 1 77 ? -13.695 1.701 1.181 1.00 98.19 77 TRP A O 1
ATOM 652 N N . ASN A 1 78 ? -14.732 2.536 -0.619 1.00 97.06 78 ASN A N 1
ATOM 653 C CA . ASN A 1 78 ? -15.220 1.238 -1.058 1.00 97.06 78 ASN A CA 1
ATOM 654 C C . ASN A 1 78 ? -14.100 0.449 -1.750 1.00 97.06 78 ASN A C 1
ATOM 656 O O . ASN A 1 78 ? -14.051 0.347 -2.975 1.00 97.06 78 ASN A O 1
ATOM 660 N N . PHE A 1 79 ? -13.231 -0.155 -0.942 1.00 95.56 79 PHE A N 1
ATOM 661 C CA . PHE A 1 79 ? -12.050 -0.887 -1.399 1.00 95.56 79 PHE A CA 1
ATOM 662 C C . PHE A 1 79 ? -12.356 -2.083 -2.310 1.00 95.56 79 PHE A C 1
ATOM 664 O O . PHE A 1 79 ? -11.483 -2.549 -3.032 1.00 95.56 79 PHE A O 1
ATOM 671 N N . ARG A 1 80 ? -13.604 -2.570 -2.333 1.00 94.00 80 ARG A N 1
ATOM 672 C CA . ARG A 1 80 ? -14.045 -3.624 -3.263 1.00 94.00 80 ARG A CA 1
ATOM 673 C C . ARG A 1 80 ? -14.261 -3.113 -4.694 1.00 94.00 80 ARG A C 1
ATOM 675 O O . ARG A 1 80 ? -14.486 -3.922 -5.586 1.00 94.00 80 ARG A O 1
ATOM 682 N N . LYS A 1 81 ? -14.242 -1.792 -4.903 1.00 95.12 81 LYS A N 1
ATOM 683 C CA . LYS A 1 81 ? -14.415 -1.127 -6.204 1.00 95.12 81 LYS A CA 1
ATOM 684 C C . LYS A 1 81 ? -13.149 -0.438 -6.712 1.00 95.12 81 LYS A C 1
ATOM 686 O O . LYS A 1 81 ? -13.205 0.188 -7.765 1.00 95.12 81 LYS A O 1
ATOM 691 N N . TRP A 1 82 ? -12.046 -0.509 -5.971 1.00 95.69 82 TRP A N 1
ATOM 692 C CA . TRP A 1 82 ? -10.799 0.114 -6.398 1.00 95.69 82 TRP A CA 1
ATOM 693 C C . TRP A 1 82 ? -10.314 -0.480 -7.719 1.00 95.69 82 TRP A C 1
ATOM 695 O O . TRP A 1 82 ? -10.279 -1.701 -7.890 1.00 95.69 82 TRP A O 1
ATOM 705 N N . GLY A 1 83 ? -9.988 0.410 -8.656 1.00 92.44 83 GLY A N 1
ATOM 706 C CA . GLY A 1 83 ? -9.395 0.055 -9.936 1.00 92.44 83 GLY A CA 1
ATOM 707 C C . GLY A 1 83 ? -7.902 -0.230 -9.804 1.00 92.44 83 GLY A C 1
ATOM 708 O O . GLY A 1 83 ? -7.334 -0.172 -8.721 1.00 92.44 83 GLY A O 1
ATOM 709 N N . LYS A 1 84 ? -7.271 -0.552 -10.930 1.00 90.56 84 LYS A N 1
ATOM 710 C CA . LYS A 1 84 ? -5.810 -0.700 -11.052 1.00 90.56 84 LYS A CA 1
ATOM 711 C C . LYS A 1 84 ? -5.196 0.322 -12.009 1.00 90.56 84 LYS A C 1
ATOM 713 O O . LYS A 1 84 ? -3.996 0.292 -12.260 1.00 90.56 84 LYS A O 1
ATOM 718 N N . ASP A 1 85 ? -6.032 1.196 -12.574 1.00 90.75 85 ASP A N 1
ATOM 719 C CA . ASP A 1 85 ? -5.577 2.243 -13.476 1.00 90.75 85 ASP A CA 1
ATOM 720 C C . ASP A 1 85 ? -4.760 3.254 -12.681 1.00 90.75 85 ASP A C 1
ATOM 722 O O . ASP A 1 85 ? -5.279 3.997 -11.863 1.00 90.75 85 ASP A O 1
ATOM 726 N N . LYS A 1 86 ? -3.456 3.272 -12.906 1.00 81.81 86 LYS A N 1
ATOM 727 C CA . LYS A 1 86 ? -2.532 4.134 -12.175 1.00 81.81 86 LYS A CA 1
ATOM 728 C C . LYS A 1 86 ? -2.742 5.629 -12.464 1.00 81.81 86 LYS A C 1
ATOM 730 O O . LYS A 1 86 ? -2.249 6.461 -11.707 1.00 81.81 86 LYS A O 1
ATOM 735 N N . ASP A 1 87 ? -3.413 5.968 -13.564 1.00 86.44 87 ASP A N 1
ATOM 736 C CA . ASP A 1 87 ? -3.706 7.356 -13.920 1.00 86.44 87 ASP A CA 1
ATOM 737 C C . ASP A 1 87 ? -5.023 7.832 -13.261 1.00 86.44 87 ASP A C 1
ATOM 739 O O . ASP A 1 87 ? -5.310 9.031 -13.236 1.00 86.44 87 ASP A O 1
ATOM 743 N N . ASP A 1 88 ? -5.788 6.917 -12.644 1.00 94.06 88 ASP A N 1
ATOM 744 C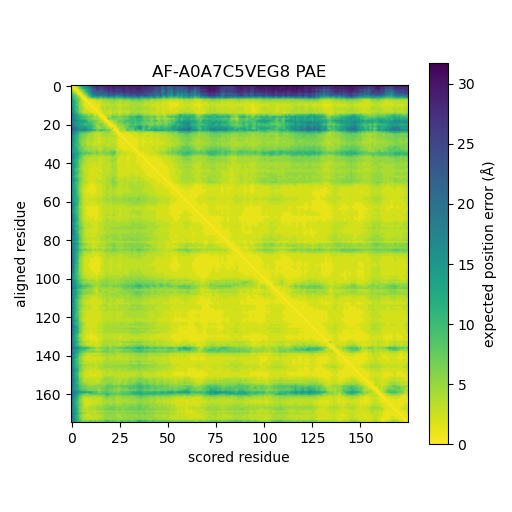 CA . ASP A 1 88 ? -6.903 7.253 -11.759 1.00 94.06 88 ASP A CA 1
ATOM 745 C C . ASP A 1 88 ? -6.386 7.858 -10.430 1.00 94.06 88 ASP A C 1
ATOM 747 O O . ASP A 1 88 ? -5.564 7.242 -9.740 1.00 94.06 88 ASP A O 1
ATOM 751 N N . PRO A 1 89 ? -6.879 9.042 -10.013 1.00 96.00 89 PRO A N 1
ATOM 752 C CA . PRO A 1 89 ? -6.418 9.716 -8.799 1.00 96.00 89 PRO A CA 1
ATOM 753 C C . PRO A 1 89 ? -6.571 8.900 -7.510 1.00 96.00 89 PRO A C 1
ATOM 755 O O . PRO A 1 89 ? -5.774 9.069 -6.584 1.00 96.00 89 PRO A O 1
ATOM 758 N N . VAL A 1 90 ? -7.582 8.029 -7.419 1.00 97.19 90 VAL A N 1
ATOM 759 C CA . VAL A 1 90 ? -7.790 7.179 -6.236 1.00 97.19 90 VAL A CA 1
ATOM 760 C C . VAL A 1 90 ? -6.716 6.099 -6.178 1.00 97.19 90 VAL A C 1
ATOM 762 O O . VAL A 1 90 ? -6.074 5.912 -5.144 1.00 97.19 90 VAL A O 1
ATOM 765 N N . THR A 1 91 ? -6.464 5.432 -7.301 1.00 95.88 91 THR A N 1
ATOM 766 C CA . THR A 1 91 ? -5.382 4.451 -7.433 1.00 95.88 91 THR A CA 1
ATOM 767 C C . THR A 1 91 ? -4.018 5.080 -7.156 1.00 95.88 91 THR A C 1
ATOM 769 O O . THR A 1 91 ? -3.224 4.514 -6.401 1.00 95.88 91 THR A O 1
ATOM 772 N N . PHE A 1 92 ? -3.762 6.280 -7.685 1.00 95.38 92 PHE A N 1
ATOM 773 C CA . PHE A 1 92 ? -2.540 7.031 -7.404 1.00 95.38 92 PHE A CA 1
ATOM 774 C C . PHE A 1 92 ? -2.352 7.246 -5.897 1.00 95.38 92 PHE A C 1
ATOM 776 O O . PHE A 1 92 ? -1.316 6.892 -5.336 1.00 95.38 92 PHE A O 1
ATOM 783 N N . GLN A 1 93 ? -3.384 7.723 -5.202 1.00 97.38 93 GLN A N 1
ATOM 784 C CA . GLN A 1 93 ? -3.348 7.869 -3.747 1.00 97.38 93 GLN A CA 1
ATOM 785 C C . GLN A 1 93 ? -3.068 6.546 -3.024 1.00 97.38 93 GLN A C 1
ATOM 787 O O . GLN A 1 93 ? -2.280 6.529 -2.080 1.00 97.38 93 GLN A O 1
ATOM 792 N N . ILE A 1 94 ? -3.648 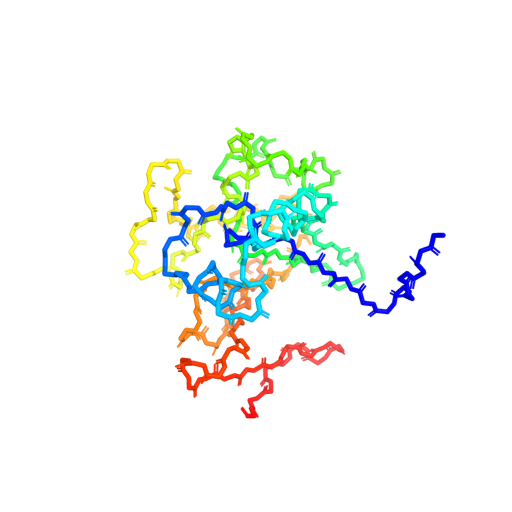5.429 -3.470 1.00 97.38 94 ILE A N 1
ATOM 793 C CA . ILE A 1 94 ? -3.442 4.125 -2.824 1.00 97.38 94 ILE A CA 1
ATOM 794 C C . ILE A 1 94 ? -1.980 3.671 -2.891 1.00 97.38 94 ILE A C 1
ATOM 796 O O . ILE A 1 94 ? -1.438 3.112 -1.932 1.00 97.38 94 ILE A O 1
ATOM 800 N N . LEU A 1 95 ? -1.319 3.941 -4.014 1.00 95.38 95 LEU A N 1
ATOM 801 C CA . LEU A 1 95 ? 0.079 3.583 -4.228 1.00 95.38 95 LEU A CA 1
ATOM 802 C C . LEU A 1 95 ? 1.059 4.517 -3.500 1.00 95.38 95 LEU A C 1
ATOM 804 O O . LEU A 1 95 ? 2.177 4.091 -3.208 1.00 95.38 95 LEU A O 1
ATOM 808 N N . TRP A 1 96 ? 0.663 5.759 -3.203 1.00 95.88 96 TRP A N 1
ATOM 809 C CA . TRP A 1 96 ? 1.595 6.820 -2.796 1.00 95.88 96 TRP A CA 1
ATOM 810 C C . TRP A 1 96 ? 1.351 7.454 -1.431 1.00 95.88 96 TRP A C 1
ATOM 812 O O . TRP A 1 96 ? 2.282 8.024 -0.861 1.00 95.88 96 TRP A O 1
ATOM 822 N N . ASN A 1 97 ? 0.128 7.410 -0.908 1.00 97.75 97 ASN A N 1
ATOM 823 C CA . ASN A 1 97 ? -0.168 8.042 0.369 1.00 97.75 97 ASN A CA 1
ATOM 824 C C . ASN A 1 97 ? 0.616 7.373 1.503 1.00 97.75 97 ASN A C 1
ATOM 826 O O . ASN A 1 97 ? 0.894 6.173 1.492 1.00 97.75 97 ASN A O 1
ATOM 830 N N . ASP A 1 98 ? 0.928 8.168 2.519 1.00 97.88 98 ASP A N 1
ATOM 831 C CA . ASP A 1 98 ? 1.542 7.711 3.758 1.00 97.88 98 ASP A CA 1
ATOM 832 C C . ASP A 1 98 ? 0.612 8.062 4.935 1.00 97.88 98 ASP A C 1
ATOM 834 O O . ASP A 1 98 ? 0.051 9.155 4.960 1.00 97.88 98 ASP A O 1
ATOM 838 N N . PRO A 1 99 ? 0.442 7.193 5.942 1.00 97.81 99 PRO A N 1
ATOM 839 C CA . PRO A 1 99 ? -0.175 7.576 7.204 1.00 97.81 99 PRO A CA 1
ATOM 840 C C . PRO A 1 99 ? 0.731 8.529 7.990 1.00 97.81 99 PRO A C 1
ATOM 842 O O . PRO A 1 99 ? 1.960 8.396 7.960 1.00 97.81 99 PRO A O 1
ATOM 845 N N . ALA A 1 100 ? 0.131 9.444 8.753 1.00 96.88 100 ALA A N 1
ATOM 846 C CA . ALA A 1 100 ? 0.847 10.390 9.612 1.00 96.88 100 ALA A CA 1
ATOM 847 C C . ALA A 1 100 ? 1.823 9.711 10.593 1.00 96.88 100 ALA A C 1
ATOM 849 O O . ALA A 1 100 ? 2.858 10.277 10.928 1.00 96.88 100 ALA A O 1
ATOM 850 N N . GLU A 1 101 ? 1.535 8.478 11.010 1.00 96.25 101 GLU A N 1
ATOM 851 C CA . GLU A 1 101 ? 2.360 7.690 11.928 1.00 96.25 101 GLU A CA 1
ATOM 852 C C . GLU A 1 101 ? 3.715 7.262 11.340 1.00 96.25 101 GLU A C 1
ATOM 854 O O . GLU A 1 101 ? 4.625 6.897 12.089 1.00 96.25 101 GLU A O 1
ATOM 859 N N . VAL A 1 102 ? 3.846 7.264 10.010 1.00 93.69 102 VAL A N 1
ATOM 860 C CA . VAL A 1 102 ? 5.011 6.716 9.294 1.00 93.69 102 VAL A CA 1
ATOM 861 C C . VAL A 1 102 ? 5.626 7.723 8.318 1.00 93.69 102 VAL A C 1
ATOM 863 O O . VAL A 1 102 ? 6.789 7.580 7.942 1.00 93.69 102 VAL A O 1
ATOM 866 N N . ALA A 1 103 ? 4.868 8.732 7.889 1.00 93.50 103 ALA A N 1
ATOM 867 C CA . ALA A 1 103 ? 5.301 9.689 6.882 1.00 93.50 103 ALA A CA 1
ATOM 868 C C . ALA A 1 103 ? 6.628 10.378 7.252 1.00 93.50 103 ALA A C 1
ATOM 870 O O . ALA A 1 103 ? 6.781 10.944 8.333 1.00 93.50 103 ALA A O 1
ATOM 871 N N . MET A 1 104 ? 7.576 10.374 6.311 1.00 88.69 104 MET A N 1
ATOM 872 C CA . MET A 1 104 ? 8.868 11.069 6.440 1.00 88.69 104 MET A CA 1
ATOM 873 C C . MET A 1 104 ? 8.951 12.350 5.591 1.00 88.69 104 MET A C 1
ATOM 875 O O . MET A 1 104 ? 10.007 12.976 5.524 1.00 88.69 104 MET A O 1
ATOM 879 N N . GLY A 1 105 ? 7.863 12.732 4.916 1.00 88.06 105 GLY A N 1
ATOM 880 C CA . GLY A 1 105 ? 7.801 13.909 4.052 1.00 88.06 105 GLY A CA 1
ATOM 881 C C . GLY A 1 105 ? 6.724 13.797 2.976 1.00 88.06 105 GLY A C 1
ATOM 882 O O . GLY A 1 105 ? 6.063 12.768 2.842 1.00 88.06 105 GLY A O 1
ATOM 883 N N . TRP A 1 106 ? 6.556 14.871 2.209 1.00 89.75 106 TRP A N 1
ATOM 884 C CA . TRP A 1 106 ? 5.630 14.928 1.077 1.00 89.75 106 TRP A CA 1
ATOM 885 C C . TRP A 1 106 ? 6.171 14.153 -0.134 1.00 89.75 106 TRP A C 1
ATOM 887 O O . TRP A 1 106 ? 7.379 14.151 -0.378 1.00 89.75 106 TRP A O 1
ATOM 897 N N . ARG A 1 107 ? 5.281 13.493 -0.889 1.00 90.88 107 ARG A N 1
ATOM 898 C CA . ARG A 1 107 ? 5.632 12.621 -2.026 1.00 90.88 107 ARG A CA 1
ATOM 899 C C . ARG A 1 107 ? 5.388 13.256 -3.397 1.00 90.88 107 ARG A C 1
ATOM 901 O O . ARG A 1 107 ? 5.739 12.648 -4.401 1.00 90.88 107 ARG A O 1
ATOM 908 N N . GLY A 1 108 ? 4.841 14.469 -3.438 1.00 91.62 108 GLY A N 1
ATOM 909 C CA . GLY A 1 108 ? 4.514 15.178 -4.675 1.00 91.62 108 GLY A CA 1
ATOM 910 C C . GLY A 1 108 ? 3.019 15.442 -4.835 1.00 91.62 108 GLY A C 1
ATOM 911 O O . GLY A 1 108 ? 2.199 15.092 -3.983 1.00 91.62 108 GLY A O 1
ATOM 912 N N . GLU A 1 109 ? 2.661 16.125 -5.916 1.00 92.88 109 GLU A N 1
ATOM 913 C CA . GLU A 1 109 ? 1.276 16.495 -6.203 1.00 92.88 109 GLU A CA 1
ATOM 914 C C . GLU A 1 109 ? 0.371 15.255 -6.281 1.00 92.88 109 GLU A C 1
ATOM 916 O O . GLU A 1 109 ? 0.795 14.194 -6.730 1.00 92.88 109 GLU A O 1
ATOM 921 N N . GLY A 1 110 ? -0.861 15.369 -5.775 1.00 93.81 110 GLY A N 1
ATOM 922 C CA . GLY A 1 110 ? -1.809 14.250 -5.709 1.00 93.81 110 GLY A CA 1
ATOM 923 C C . GLY A 1 110 ? -1.545 13.233 -4.591 1.00 93.81 110 GLY A C 1
ATOM 924 O O . GLY A 1 110 ? -2.303 12.275 -4.461 1.00 93.81 110 GLY A O 1
ATOM 925 N N . THR A 1 111 ? -0.509 13.438 -3.769 1.00 95.62 111 THR A N 1
ATOM 926 C CA . THR A 1 111 ? -0.193 12.588 -2.610 1.00 95.62 111 THR A CA 1
ATOM 927 C C . THR A 1 111 ? -0.487 13.293 -1.294 1.00 95.62 111 THR A C 1
ATOM 929 O O . THR A 1 111 ? -0.350 14.516 -1.172 1.00 95.62 111 THR A O 1
ATOM 932 N N . TYR A 1 112 ? -0.849 12.508 -0.283 1.00 97.75 112 TYR A N 1
ATOM 933 C CA . TYR A 1 112 ? -1.263 13.018 1.015 1.00 97.75 112 TYR A CA 1
ATOM 934 C C . TYR A 1 112 ? -0.609 12.251 2.160 1.00 97.75 112 TYR A C 1
ATOM 936 O O . TYR A 1 112 ? -0.443 11.029 2.117 1.00 97.75 112 TYR A O 1
ATOM 944 N N . ILE A 1 113 ? -0.299 12.995 3.221 1.00 98.19 113 ILE A N 1
ATOM 945 C CA . ILE A 1 113 ? -0.095 12.422 4.548 1.00 98.19 113 ILE A CA 1
ATOM 946 C C . ILE A 1 113 ? -1.480 12.299 5.181 1.00 98.19 113 ILE A C 1
ATOM 948 O O . ILE A 1 113 ? -2.132 13.306 5.463 1.00 98.19 113 ILE A O 1
ATOM 952 N N . VAL A 1 114 ? -1.950 11.069 5.355 1.00 98.31 114 VAL A N 1
ATOM 953 C CA . VAL A 1 114 ? -3.294 10.780 5.855 1.00 98.31 114 VAL A CA 1
ATOM 954 C C . VAL A 1 114 ? -3.307 10.926 7.370 1.00 98.31 114 VAL A C 1
ATOM 956 O O . VAL A 1 114 ? -2.644 10.177 8.088 1.00 98.31 114 VAL A O 1
ATOM 959 N N . ASP A 1 115 ? -4.063 11.914 7.846 1.00 97.94 115 ASP A N 1
ATOM 960 C CA . ASP A 1 115 ? -4.228 12.195 9.270 1.00 97.94 115 ASP A CA 1
ATOM 961 C C . ASP A 1 115 ? -4.866 11.008 10.004 1.00 97.94 115 ASP A C 1
ATOM 963 O O . ASP A 1 115 ? -5.782 10.355 9.492 1.00 97.94 115 ASP A O 1
ATOM 967 N N . THR A 1 116 ? -4.432 10.769 11.243 1.00 98.25 116 THR A N 1
ATOM 968 C CA . THR A 1 116 ? -4.948 9.692 12.094 1.00 98.25 116 THR A CA 1
ATOM 969 C C . THR A 1 116 ? -6.478 9.707 12.181 1.00 98.25 116 THR A C 1
ATOM 971 O O . THR A 1 116 ? -7.096 8.650 12.150 1.00 98.25 116 THR A O 1
ATOM 974 N N . ARG A 1 117 ? -7.137 10.875 12.216 1.00 98.31 117 ARG A N 1
ATOM 975 C CA . ARG A 1 117 ? -8.610 10.978 12.269 1.00 98.31 117 ARG A CA 1
ATOM 976 C C . ARG A 1 117 ? -9.281 10.407 11.021 1.00 98.31 117 ARG A C 1
ATOM 978 O O . ARG A 1 117 ? -10.347 9.804 11.135 1.00 98.31 117 ARG A O 1
ATOM 985 N N . ILE A 1 118 ? -8.669 10.591 9.851 1.00 98.50 118 ILE A N 1
ATOM 986 C CA . ILE A 1 118 ? -9.156 10.034 8.582 1.00 98.50 118 ILE A CA 1
ATOM 987 C C . ILE A 1 118 ? -9.015 8.511 8.626 1.00 98.50 118 ILE A C 1
ATOM 989 O O . ILE A 1 118 ? -9.986 7.801 8.368 1.00 98.50 118 ILE A O 1
ATOM 993 N N . THR A 1 119 ? -7.858 8.007 9.060 1.00 98.62 119 THR A N 1
ATOM 994 C CA . THR A 1 119 ? -7.611 6.569 9.242 1.00 98.62 119 THR A CA 1
ATOM 995 C C . THR A 1 119 ? -8.602 5.919 10.209 1.00 98.62 119 THR A C 1
ATOM 997 O O . THR A 1 119 ? -9.159 4.856 9.937 1.00 98.62 119 THR A O 1
ATOM 1000 N N . GLU A 1 120 ? -8.867 6.564 11.342 1.00 98.56 120 GLU A N 1
ATOM 1001 C CA . GLU A 1 120 ? -9.806 6.069 12.352 1.00 98.56 120 GLU A CA 1
ATOM 1002 C C . GLU A 1 120 ? -11.232 5.986 11.811 1.00 98.56 120 GLU A C 1
ATOM 1004 O O . GLU A 1 120 ? -11.951 5.019 12.088 1.00 98.56 120 GLU A O 1
ATOM 1009 N N . LYS A 1 121 ? -11.636 6.984 11.018 1.00 98.56 121 LYS A N 1
ATOM 1010 C CA . LYS A 1 121 ? -12.936 7.004 10.351 1.00 98.56 121 LYS A CA 1
ATOM 1011 C C . LYS A 1 121 ? -13.014 5.930 9.262 1.00 98.56 121 LYS A C 1
ATOM 1013 O O . LYS A 1 121 ? -14.038 5.258 9.158 1.00 98.56 121 LYS A O 1
ATOM 1018 N N . PHE A 1 122 ? -11.928 5.692 8.522 1.00 98.75 122 PHE A N 1
ATOM 1019 C CA . PHE A 1 122 ? -11.841 4.591 7.562 1.00 98.75 122 PHE A CA 1
ATOM 1020 C C . PHE A 1 122 ? -12.082 3.242 8.241 1.00 98.75 122 PHE A C 1
ATOM 1022 O O . PHE A 1 122 ? -12.948 2.486 7.799 1.00 98.75 122 PHE A O 1
ATOM 1029 N N . PHE A 1 123 ? -11.394 2.946 9.349 1.00 98.69 123 PHE A N 1
ATOM 1030 C CA . PHE A 1 123 ? -11.620 1.707 10.102 1.00 98.69 123 PHE A CA 1
ATOM 1031 C C . PHE A 1 123 ? -13.063 1.578 10.595 1.00 98.69 123 PHE A C 1
ATOM 1033 O O . PHE A 1 123 ? -13.673 0.516 10.462 1.00 98.69 123 PHE A O 1
ATOM 1040 N N . GLN A 1 124 ? -13.628 2.663 11.128 1.00 98.44 124 GLN A N 1
ATOM 1041 C CA . GLN A 1 124 ? -15.003 2.680 11.618 1.00 98.44 124 GLN A CA 1
ATOM 1042 C C . GLN A 1 124 ? -16.021 2.381 10.509 1.00 98.44 124 GLN A C 1
ATOM 1044 O O . GLN A 1 124 ? -16.932 1.583 10.718 1.00 98.44 124 GLN A O 1
ATOM 1049 N N . ASN A 1 125 ? -15.860 2.998 9.339 1.00 98.25 125 ASN A N 1
ATOM 1050 C CA . ASN A 1 125 ? -16.825 2.913 8.245 1.00 98.25 125 ASN A CA 1
ATOM 1051 C C . ASN A 1 125 ? -16.722 1.613 7.444 1.00 98.25 125 ASN A C 1
ATOM 1053 O O . ASN A 1 125 ? -17.720 1.119 6.926 1.00 98.25 125 ASN A O 1
ATOM 1057 N N . THR A 1 126 ? -15.513 1.069 7.314 1.00 98.25 126 THR A N 1
ATOM 1058 C CA . THR A 1 126 ? -15.253 -0.104 6.467 1.00 98.25 126 THR A CA 1
ATOM 1059 C C . THR A 1 126 ? -15.283 -1.422 7.238 1.00 98.25 126 THR A C 1
ATOM 1061 O O . THR A 1 126 ? -15.410 -2.488 6.635 1.00 98.25 126 THR A O 1
ATOM 1064 N N . GLY A 1 127 ? -15.136 -1.375 8.566 1.00 98.06 127 GLY A N 1
ATOM 1065 C CA . GLY A 1 127 ? -14.993 -2.559 9.413 1.00 98.06 127 GLY A CA 1
ATOM 1066 C C . GLY A 1 127 ? -13.625 -3.246 9.307 1.00 98.06 127 GLY A C 1
ATOM 1067 O O . GLY A 1 127 ? -13.426 -4.289 9.937 1.00 98.06 127 GLY A O 1
ATOM 1068 N N . ILE A 1 128 ? -12.682 -2.682 8.542 1.00 98.50 128 ILE A N 1
ATOM 1069 C CA . ILE A 1 128 ? -11.277 -3.104 8.540 1.00 98.50 128 ILE A CA 1
ATOM 1070 C C . ILE A 1 128 ? -10.687 -2.875 9.935 1.00 98.50 128 ILE A C 1
ATOM 1072 O O . ILE A 1 128 ? -11.002 -1.898 10.611 1.00 98.50 128 ILE A O 1
ATOM 1076 N N . ARG A 1 129 ? -9.817 -3.787 10.377 1.00 98.44 129 ARG A N 1
ATOM 1077 C CA . ARG A 1 129 ? -9.132 -3.716 11.678 1.00 98.44 129 ARG A CA 1
ATOM 1078 C C . ARG A 1 129 ? -7.622 -3.634 11.562 1.00 98.44 129 ARG A C 1
ATOM 1080 O O . ARG A 1 129 ? -6.971 -3.219 12.515 1.00 98.44 129 ARG A O 1
ATOM 1087 N N . THR A 1 130 ? -7.056 -4.043 10.432 1.00 98.69 130 THR A N 1
ATOM 1088 C CA . THR A 1 130 ? -5.611 -4.005 10.191 1.00 98.69 130 THR A CA 1
ATOM 1089 C C . THR A 1 130 ? -5.343 -3.546 8.767 1.00 98.69 130 THR A C 1
ATOM 1091 O O . THR A 1 130 ? -5.851 -4.154 7.829 1.00 98.69 130 THR A O 1
ATOM 1094 N N . ILE A 1 131 ? -4.539 -2.496 8.607 1.00 98.75 131 ILE A N 1
ATOM 1095 C CA . ILE A 1 131 ? -3.926 -2.154 7.321 1.00 98.75 131 ILE A CA 1
ATOM 1096 C C . ILE A 1 131 ? -2.476 -2.621 7.360 1.00 98.75 131 ILE A C 1
ATOM 1098 O O . ILE A 1 131 ? -1.726 -2.182 8.228 1.00 98.75 131 ILE A O 1
ATOM 1102 N N . VAL A 1 132 ? -2.084 -3.497 6.438 1.00 98.44 132 VAL A N 1
ATOM 1103 C CA . VAL A 1 132 ? -0.681 -3.866 6.216 1.00 98.44 132 VAL A CA 1
ATOM 1104 C C . VAL A 1 132 ? -0.179 -3.097 5.007 1.00 98.44 132 VAL A C 1
ATOM 1106 O O . VAL A 1 132 ? -0.775 -3.172 3.936 1.00 98.44 132 VAL A O 1
ATOM 1109 N N . ARG A 1 133 ? 0.908 -2.349 5.179 1.00 97.69 133 ARG A N 1
ATOM 1110 C CA . ARG A 1 133 ? 1.477 -1.524 4.117 1.00 97.69 133 ARG A CA 1
ATOM 1111 C C . ARG A 1 133 ? 2.993 -1.601 4.029 1.00 97.69 133 ARG A C 1
ATOM 1113 O O . ARG A 1 133 ? 3.657 -1.982 4.994 1.00 97.69 133 ARG A O 1
ATOM 1120 N N . SER A 1 134 ? 3.523 -1.183 2.883 1.00 93.06 134 SER A N 1
ATOM 1121 C CA . SER A 1 134 ? 4.964 -1.071 2.621 1.00 93.06 134 SER A CA 1
ATOM 1122 C C . SER A 1 134 ? 5.342 0.369 2.302 1.00 93.06 134 SER A C 1
ATOM 1124 O O . SER A 1 134 ? 4.922 1.224 3.043 1.00 93.06 134 SER A O 1
ATOM 1126 N N . HIS A 1 135 ? 6.157 0.702 1.302 1.00 93.75 135 HIS A N 1
ATOM 1127 C CA . HIS A 1 135 ? 6.490 2.084 0.890 1.00 93.75 135 HIS A CA 1
ATOM 1128 C C . HIS A 1 135 ? 7.362 2.957 1.843 1.00 93.75 135 HIS A C 1
ATOM 1130 O O . HIS A 1 135 ? 8.107 3.806 1.353 1.00 93.75 135 HIS A O 1
ATOM 1136 N N . GLN A 1 136 ? 7.414 2.707 3.160 1.00 90.88 136 GLN A N 1
ATOM 1137 C CA . GLN A 1 136 ? 8.372 3.357 4.085 1.00 90.88 136 GLN A CA 1
ATOM 1138 C C . GLN A 1 136 ? 9.339 2.331 4.709 1.00 90.88 136 GLN A C 1
ATOM 1140 O O . GLN A 1 136 ? 9.047 1.752 5.756 1.00 90.88 136 GLN A O 1
ATOM 1145 N N . PRO A 1 137 ? 10.507 2.069 4.094 1.00 77.69 137 PRO A N 1
ATOM 1146 C CA . PRO A 1 137 ? 11.293 0.860 4.363 1.00 77.69 137 PRO A CA 1
ATOM 1147 C C . PRO A 1 137 ? 12.090 0.862 5.677 1.00 77.69 137 PRO A C 1
ATOM 1149 O O . PRO A 1 137 ? 12.620 -0.174 6.061 1.00 77.69 137 PRO A O 1
ATOM 1152 N N . ARG A 1 138 ? 12.216 2.006 6.362 1.00 82.44 138 ARG A N 1
ATOM 1153 C CA . ARG A 1 138 ? 13.023 2.137 7.593 1.00 82.44 138 ARG A CA 1
ATOM 1154 C C . ARG A 1 138 ? 12.207 2.019 8.881 1.00 82.44 138 ARG A C 1
ATOM 1156 O O . ARG A 1 138 ? 12.761 2.168 9.965 1.00 82.44 138 ARG A O 1
ATOM 1163 N N . VAL A 1 139 ? 10.899 1.786 8.775 1.00 87.94 139 VAL A N 1
ATOM 1164 C CA . VAL A 1 139 ? 9.974 1.855 9.914 1.00 87.94 139 VAL A CA 1
ATOM 1165 C C . VAL A 1 139 ? 9.164 0.568 10.013 1.00 87.94 139 VAL A C 1
ATOM 1167 O O . VAL A 1 139 ? 7.963 0.556 9.788 1.00 87.94 139 VAL A O 1
ATOM 1170 N N . ASN A 1 140 ? 9.796 -0.548 10.360 1.00 94.25 140 ASN A N 1
ATOM 1171 C CA . ASN A 1 140 ? 9.045 -1.782 10.603 1.00 94.25 140 ASN A CA 1
ATOM 1172 C C . ASN A 1 140 ? 8.402 -1.707 11.981 1.00 94.25 140 ASN A C 1
ATOM 1174 O O . ASN A 1 140 ? 9.114 -1.794 12.983 1.00 94.25 140 ASN A O 1
ATOM 1178 N N . LYS A 1 141 ? 7.086 -1.482 12.040 1.00 96.31 141 LYS A N 1
ATOM 1179 C CA . LYS A 1 141 ? 6.364 -1.282 13.301 1.00 96.31 141 LYS A CA 1
ATOM 1180 C C . LYS A 1 141 ? 4.856 -1.472 13.140 1.00 96.31 141 LYS A C 1
ATOM 1182 O O . LYS A 1 141 ? 4.284 -1.170 12.094 1.00 96.31 141 LYS A O 1
ATOM 1187 N N . ILE A 1 142 ? 4.219 -1.915 14.222 1.00 97.88 142 ILE A N 1
ATOM 1188 C CA . ILE A 1 142 ? 2.764 -1.898 14.389 1.00 97.88 142 ILE A CA 1
ATOM 1189 C C . ILE A 1 142 ? 2.369 -0.643 15.176 1.00 97.88 142 ILE A C 1
ATOM 1191 O O . ILE A 1 142 ? 2.834 -0.424 16.297 1.00 97.88 142 ILE A O 1
ATOM 1195 N N . PHE A 1 143 ? 1.492 0.167 14.597 1.00 98.00 143 PHE A N 1
ATOM 1196 C CA . PHE A 1 143 ? 0.893 1.346 15.211 1.00 98.00 143 PHE A CA 1
ATOM 1197 C C . PHE A 1 143 ? -0.541 1.008 15.603 1.00 98.00 143 PHE A C 1
ATOM 1199 O O . PHE A 1 143 ? -1.389 0.775 14.742 1.00 98.00 143 PHE A O 1
ATOM 1206 N N . ASN A 1 144 ? -0.805 0.936 16.908 1.00 98.12 144 ASN A N 1
ATOM 1207 C CA . ASN A 1 144 ? -2.150 0.693 17.418 1.00 98.12 144 ASN A CA 1
ATOM 1208 C C . ASN A 1 144 ? -2.910 2.018 17.488 1.00 98.12 144 ASN A C 1
ATOM 1210 O O . ASN A 1 144 ? -2.452 2.963 18.128 1.00 98.12 144 ASN A O 1
ATOM 1214 N N . LEU A 1 145 ? -4.064 2.050 16.834 1.00 98.06 145 LEU A N 1
ATOM 1215 C CA . LEU A 1 145 ? -5.016 3.150 16.827 1.00 98.06 145 LEU A CA 1
ATOM 1216 C C . LEU A 1 145 ? -6.284 2.718 17.589 1.00 98.06 145 LEU A C 1
ATOM 1218 O O . LEU A 1 145 ? -6.406 1.571 18.024 1.00 98.06 145 LEU A O 1
ATOM 1222 N N . LYS A 1 146 ? -7.236 3.628 17.788 1.00 97.56 146 LYS A N 1
ATOM 1223 C CA . LYS A 1 146 ? -8.477 3.374 18.533 1.00 97.56 146 LYS A CA 1
ATOM 1224 C C . LYS A 1 146 ? -9.356 2.325 17.847 1.00 97.56 146 LYS A C 1
ATOM 1226 O O . LYS A 1 146 ? -9.882 1.442 18.522 1.00 97.56 146 LYS A O 1
ATOM 1231 N N . ASN A 1 147 ? -9.537 2.417 16.529 1.00 97.62 147 ASN A N 1
ATOM 1232 C CA . ASN A 1 147 ? -10.459 1.571 15.765 1.00 97.62 147 ASN A CA 1
ATOM 1233 C C . ASN A 1 147 ? -9.764 0.434 14.995 1.00 97.62 147 ASN A C 1
ATOM 1235 O O . ASN A 1 147 ? -10.449 -0.454 14.474 1.00 97.62 147 ASN A O 1
ATOM 1239 N N . GLY A 1 148 ? -8.430 0.422 14.948 1.00 98.19 148 GLY A N 1
ATOM 1240 C CA . GLY A 1 148 ? -7.648 -0.563 14.204 1.00 98.19 148 GLY A CA 1
ATOM 1241 C C . GLY A 1 148 ? -6.145 -0.410 14.420 1.00 98.19 148 GLY A C 1
ATOM 1242 O O . GLY A 1 148 ? -5.696 0.221 15.373 1.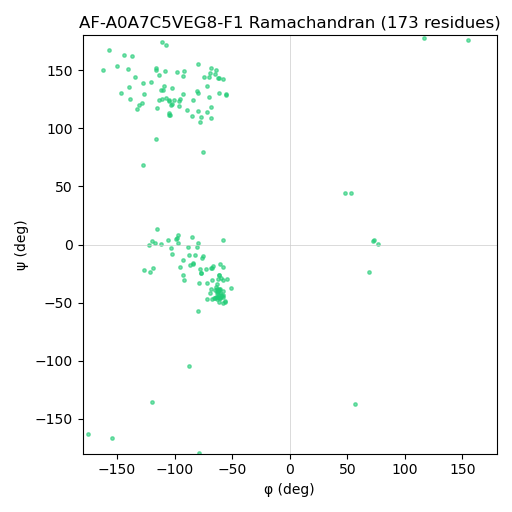00 98.19 148 GLY A O 1
ATOM 1243 N N . LYS A 1 149 ? -5.348 -1.005 13.537 1.00 98.38 149 LYS A N 1
ATOM 1244 C CA . LYS A 1 149 ? -3.889 -0.872 13.557 1.00 98.38 149 LYS A CA 1
ATOM 1245 C C . LYS A 1 149 ? -3.308 -0.746 12.158 1.00 98.38 149 LYS A C 1
ATOM 1247 O O . LYS A 1 149 ? -3.851 -1.294 11.199 1.00 98.38 149 LYS A O 1
ATOM 1252 N N . ILE A 1 150 ? -2.182 -0.051 12.071 1.00 98.56 150 ILE A N 1
ATOM 1253 C CA . ILE A 1 150 ? -1.366 0.048 10.863 1.00 98.56 150 ILE A CA 1
ATOM 1254 C C . ILE A 1 150 ? -0.109 -0.785 11.089 1.00 98.56 150 ILE A C 1
ATOM 1256 O O . ILE A 1 150 ? 0.607 -0.584 12.067 1.00 98.56 150 ILE A O 1
ATOM 1260 N N . VAL A 1 151 ? 0.174 -1.708 10.185 1.00 98.31 151 VAL A N 1
ATOM 1261 C CA . VAL A 1 151 ? 1.424 -2.461 10.133 1.00 98.31 151 VAL A CA 1
ATOM 1262 C C . VAL A 1 151 ? 2.237 -1.885 8.988 1.00 98.31 151 VAL A C 1
ATOM 1264 O O . VAL A 1 151 ?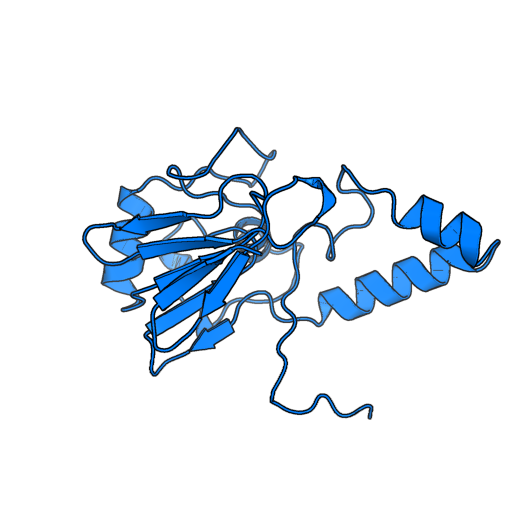 1.860 -2.044 7.830 1.00 98.31 151 VAL A O 1
ATOM 1267 N N . ASN A 1 152 ? 3.339 -1.209 9.301 1.00 97.56 152 ASN A N 1
ATOM 1268 C CA . ASN A 1 152 ? 4.296 -0.795 8.285 1.00 97.56 152 ASN A CA 1
ATOM 1269 C C . ASN A 1 152 ? 5.414 -1.834 8.184 1.00 97.56 152 ASN A C 1
ATOM 1271 O O . ASN A 1 152 ? 6.032 -2.182 9.194 1.00 97.56 152 ASN A O 1
ATOM 1275 N N . LEU A 1 153 ? 5.639 -2.335 6.971 1.00 95.31 153 LEU A N 1
ATOM 1276 C CA . LEU A 1 153 ? 6.497 -3.474 6.683 1.00 95.31 153 LEU A CA 1
ATOM 1277 C C . LEU A 1 153 ? 7.449 -3.171 5.520 1.00 95.31 153 LEU A C 1
ATOM 1279 O O . LEU A 1 153 ? 7.039 -3.007 4.372 1.00 95.31 153 LEU A O 1
ATOM 1283 N N . GLY A 1 154 ? 8.740 -3.169 5.817 1.00 92.69 154 GLY A N 1
ATOM 1284 C CA . GLY A 1 154 ? 9.849 -3.180 4.876 1.00 92.69 154 GLY A CA 1
ATOM 1285 C C . GLY A 1 154 ? 10.581 -4.522 4.913 1.00 92.69 154 GLY A C 1
ATOM 1286 O O . GLY A 1 154 ? 10.921 -5.039 5.977 1.00 92.69 154 GLY A O 1
ATOM 1287 N N . SER A 1 155 ? 10.842 -5.086 3.737 1.00 90.00 155 SER A N 1
ATOM 1288 C CA . SER A 1 155 ? 11.523 -6.381 3.558 1.00 90.00 155 SER A CA 1
ATOM 1289 C C . SER A 1 155 ? 12.834 -6.274 2.765 1.00 90.00 155 SER A C 1
ATOM 1291 O O . SER A 1 155 ? 13.500 -7.282 2.512 1.00 90.00 155 SER A O 1
ATOM 1293 N N . SER A 1 156 ? 13.233 -5.051 2.397 1.00 85.38 156 SER A N 1
ATOM 1294 C CA . SER A 1 156 ? 14.432 -4.774 1.602 1.00 85.38 156 SER A CA 1
ATOM 1295 C C . SER A 1 156 ? 15.705 -4.815 2.446 1.00 85.38 156 SER A C 1
ATOM 1297 O O . SER A 1 156 ? 15.818 -4.135 3.465 1.00 85.38 156 SER A O 1
ATOM 1299 N N . SER A 1 157 ? 16.712 -5.553 1.976 1.00 80.00 157 SER A N 1
ATOM 1300 C CA . SER A 1 157 ? 18.046 -5.591 2.587 1.00 80.00 157 SER A CA 1
ATOM 1301 C C . SER A 1 157 ? 18.821 -4.278 2.446 1.00 80.00 157 SER A C 1
ATOM 1303 O O . SER A 1 157 ? 19.724 -4.024 3.236 1.00 80.00 157 SER A O 1
ATOM 1305 N N . VAL A 1 158 ? 18.448 -3.415 1.494 1.00 82.19 158 VAL A N 1
ATOM 1306 C CA . VAL A 1 158 ? 19.137 -2.140 1.222 1.00 82.19 158 VAL A CA 1
ATOM 1307 C C . VAL A 1 158 ? 19.070 -1.186 2.415 1.00 82.19 158 VAL A C 1
ATOM 1309 O O . VAL A 1 158 ? 20.006 -0.430 2.661 1.00 82.19 158 VAL A O 1
ATOM 1312 N N . TYR A 1 159 ? 17.971 -1.218 3.169 1.00 80.56 159 TYR A N 1
ATOM 1313 C CA . TYR A 1 159 ? 17.733 -0.293 4.279 1.00 80.56 159 TYR A CA 1
ATOM 1314 C C . TYR A 1 159 ? 18.062 -0.887 5.653 1.00 80.56 159 TYR A C 1
ATOM 1316 O O . TYR A 1 159 ? 17.832 -0.230 6.666 1.00 80.56 159 TYR A O 1
ATOM 1324 N N . GLY A 1 160 ? 18.615 -2.105 5.691 1.00 77.12 160 GLY A N 1
ATOM 1325 C CA . GLY A 1 160 ? 19.146 -2.733 6.904 1.00 77.12 160 GLY A CA 1
ATOM 1326 C C . GLY A 1 160 ? 18.106 -3.204 7.924 1.00 77.12 160 GLY A C 1
ATOM 1327 O O . GLY A 1 160 ? 18.493 -3.700 8.976 1.00 77.12 160 GLY A O 1
ATOM 1328 N N . ILE A 1 161 ? 16.808 -3.072 7.637 1.00 83.88 161 ILE A N 1
ATOM 1329 C CA . ILE A 1 161 ? 15.728 -3.557 8.500 1.00 83.88 161 ILE A CA 1
ATOM 1330 C C . ILE A 1 161 ? 14.764 -4.358 7.639 1.00 83.88 161 ILE A C 1
ATOM 1332 O O . ILE A 1 161 ? 14.184 -3.844 6.681 1.00 83.88 161 ILE A O 1
ATOM 1336 N N . ARG A 1 162 ? 14.602 -5.631 7.988 1.00 91.25 162 ARG A N 1
ATOM 1337 C CA . ARG A 1 162 ? 13.708 -6.555 7.300 1.00 91.25 162 ARG A CA 1
ATOM 1338 C C . ARG A 1 162 ? 12.804 -7.192 8.327 1.00 91.25 162 ARG A C 1
ATOM 1340 O O . ARG A 1 162 ? 13.231 -7.520 9.431 1.00 91.25 162 ARG A O 1
ATOM 1347 N N . ALA A 1 163 ? 11.543 -7.323 7.964 1.00 93.81 163 ALA A N 1
ATOM 1348 C CA . ALA A 1 163 ? 10.603 -8.095 8.739 1.00 93.81 163 ALA A CA 1
ATOM 1349 C C . ALA A 1 163 ? 9.630 -8.817 7.813 1.00 93.81 163 ALA A C 1
ATOM 1351 O O . ALA A 1 163 ? 9.514 -8.501 6.625 1.00 93.81 163 ALA A O 1
ATOM 1352 N N . ILE A 1 164 ? 8.955 -9.806 8.377 1.00 94.88 164 ILE A N 1
ATOM 1353 C CA . ILE A 1 164 ? 7.716 -10.373 7.860 1.00 94.88 164 ILE A CA 1
ATOM 1354 C C . ILE A 1 164 ? 6.611 -10.106 8.875 1.00 94.88 164 ILE A C 1
ATOM 1356 O O . ILE A 1 164 ? 6.875 -10.010 10.073 1.00 94.88 164 ILE A O 1
ATOM 1360 N N . PHE A 1 165 ? 5.382 -9.980 8.390 1.00 96.31 165 PHE A N 1
ATOM 1361 C CA . PHE A 1 165 ? 4.198 -9.915 9.234 1.00 96.31 165 PHE A CA 1
ATOM 1362 C C . PHE A 1 165 ? 3.464 -11.252 9.164 1.00 96.31 165 PHE A C 1
ATOM 1364 O O . PHE A 1 165 ? 3.131 -11.699 8.065 1.00 96.31 165 PHE A O 1
ATOM 1371 N N . VAL A 1 166 ? 3.247 -11.893 10.311 1.00 95.75 166 VAL A N 1
ATOM 1372 C CA . VAL A 1 166 ? 2.715 -13.259 10.386 1.00 95.75 166 VAL A CA 1
ATOM 1373 C C . VAL A 1 166 ? 1.286 -13.254 10.922 1.00 95.75 166 VAL A C 1
ATOM 1375 O O . VAL A 1 166 ? 0.952 -12.537 11.866 1.00 95.75 166 VAL A O 1
ATOM 1378 N N . LEU A 1 167 ? 0.433 -14.049 10.280 1.00 93.50 167 LEU A N 1
ATOM 1379 C CA . LEU A 1 167 ? -0.933 -14.351 10.699 1.00 93.50 167 LEU A CA 1
ATOM 1380 C C . LEU A 1 167 ? -1.006 -15.844 11.062 1.00 93.50 167 LEU A C 1
ATOM 1382 O O . LEU A 1 167 ? -0.391 -16.638 10.344 1.00 93.50 167 LEU A O 1
ATOM 1386 N N . PRO A 1 168 ? -1.814 -16.244 12.063 1.00 94.75 168 PRO A N 1
ATOM 1387 C CA . PRO A 1 168 ? -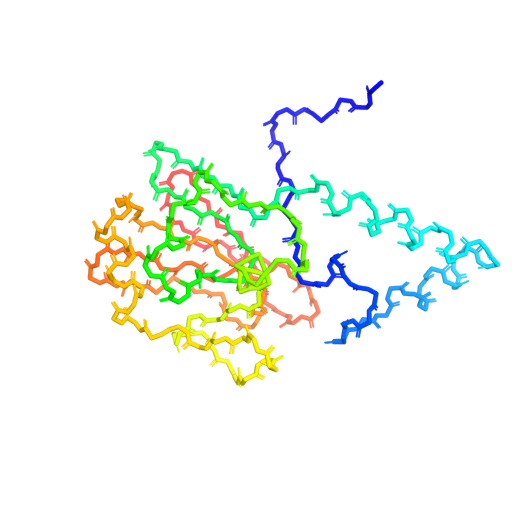2.773 -15.441 12.832 1.00 94.75 168 PRO A CA 1
ATOM 1388 C C . PRO A 1 168 ? -2.190 -14.681 14.037 1.00 94.75 168 PRO A C 1
ATOM 1390 O O . PRO A 1 168 ? -2.959 -14.109 14.801 1.00 94.75 168 PRO A O 1
ATOM 1393 N N . GLU A 1 169 ? -0.875 -14.669 14.239 1.00 95.44 169 GLU A N 1
ATOM 1394 C CA . GLU A 1 169 ? -0.231 -14.103 15.433 1.00 95.44 169 GLU A CA 1
ATOM 1395 C C . GLU A 1 169 ? -0.255 -12.563 15.461 1.00 95.44 169 GLU A C 1
ATOM 1397 O O . GLU A 1 169 ? -0.161 -11.956 16.527 1.00 95.44 169 GLU A O 1
ATOM 1402 N N . PHE A 1 170 ? -0.432 -11.920 14.300 1.00 95.44 170 PHE A N 1
ATOM 1403 C CA . PHE A 1 170 ? -0.341 -10.466 14.116 1.00 95.44 170 PHE A CA 1
ATOM 1404 C C . PHE A 1 170 ? 0.980 -9.895 14.654 1.00 95.44 170 PHE A C 1
ATOM 1406 O O . PHE A 1 170 ? 1.001 -8.838 15.293 1.00 95.44 170 PHE A O 1
ATOM 1413 N N . GLU A 1 171 ? 2.088 -10.574 14.362 1.00 96.00 171 GLU A N 1
ATOM 1414 C CA . GLU A 1 171 ? 3.421 -10.202 14.834 1.00 96.00 171 GLU A CA 1
ATOM 1415 C C . GLU A 1 171 ? 4.374 -9.827 13.698 1.00 96.00 171 GLU A C 1
ATOM 1417 O O . GLU A 1 171 ? 4.250 -10.297 12.565 1.00 96.00 171 GLU A O 1
ATOM 1422 N N . LEU A 1 172 ? 5.340 -8.963 14.018 1.00 95.62 172 LEU A N 1
ATOM 1423 C CA . LEU A 1 172 ? 6.476 -8.672 13.150 1.00 95.62 172 LEU A CA 1
ATOM 1424 C C . LEU A 1 172 ? 7.668 -9.524 13.579 1.00 95.62 172 LEU A C 1
ATOM 1426 O O . LEU A 1 172 ? 8.172 -9.361 14.689 1.00 95.62 172 LEU A O 1
ATOM 1430 N N . ILE A 1 173 ? 8.151 -10.373 12.674 1.00 95.56 173 ILE A N 1
ATOM 1431 C CA . ILE A 1 173 ? 9.372 -11.160 12.868 1.00 95.56 173 ILE A CA 1
ATOM 1432 C C . ILE A 1 173 ? 10.494 -10.514 12.063 1.00 95.56 173 ILE A C 1
ATOM 1434 O O . ILE A 1 173 ? 10.393 -10.393 10.841 1.00 95.56 173 ILE A O 1
ATOM 1438 N N . TYR A 1 174 ? 11.558 -10.109 12.751 1.00 93.19 174 TYR A N 1
ATOM 1439 C CA . TYR A 1 174 ? 12.752 -9.504 12.158 1.00 93.19 174 TYR A CA 1
ATOM 1440 C C . TYR A 1 174 ? 13.801 -10.576 11.868 1.00 93.19 174 TYR A C 1
ATOM 1442 O O . TYR A 1 174 ? 13.926 -11.534 12.632 1.00 93.19 174 TYR A O 1
ATOM 1450 N N . TYR A 1 175 ? 14.546 -10.412 10.775 1.00 87.94 175 TYR A N 1
ATOM 1451 C CA . TYR A 1 175 ? 15.543 -11.378 10.307 1.00 87.94 175 TYR A CA 1
ATOM 1452 C C . TYR A 1 175 ? 16.614 -10.729 9.423 1.00 87.94 175 TYR A C 1
ATOM 1454 O O . TYR A 1 175 ? 16.386 -9.600 8.924 1.00 87.94 175 TYR A O 1
#

Mean predicted aligned error: 4.74 Å

Radius of gyration: 16.7 Å; Cα contacts (8 Å, |Δi|>4): 302; chains: 1; bounding box: 41×38×45 Å